Protein AF-A0A3D0IFV0-F1 (afdb_monomer_lite)

pLDDT: mean 93.24, std 6.36, range [49.69, 98.31]

Radius of gyration: 17.27 Å; chains: 1; bounding box: 43×28×45 Å

Structure (mmCIF, N/CA/C/O backbone):
data_AF-A0A3D0IFV0-F1
#
_entry.id   AF-A0A3D0IFV0-F1
#
loop_
_atom_site.group_PDB
_atom_site.id
_atom_site.type_symbol
_atom_site.label_atom_id
_atom_site.label_alt_id
_atom_site.label_comp_id
_atom_site.label_asym_id
_atom_site.label_entity_id
_atom_site.label_seq_id
_atom_site.pdbx_PDB_ins_code
_atom_site.Cartn_x
_atom_site.Cartn_y
_atom_site.Cartn_z
_atom_site.occupancy
_atom_site.B_iso_or_equiv
_atom_site.auth_seq_id
_atom_site.auth_comp_id
_atom_site.auth_asym_id
_atom_site.auth_atom_id
_atom_site.pdbx_PDB_model_num
ATOM 1 N N . ASP A 1 1 ? -14.923 -8.804 1.815 1.00 79.94 1 ASP A N 1
ATOM 2 C CA . ASP A 1 1 ? -14.175 -8.355 0.622 1.00 79.94 1 ASP A CA 1
ATOM 3 C C . ASP A 1 1 ? -12.783 -7.904 1.004 1.00 79.94 1 ASP A C 1
ATOM 5 O O . ASP A 1 1 ? -12.569 -7.554 2.159 1.00 79.94 1 ASP A O 1
ATOM 9 N N . LYS A 1 2 ? -11.839 -7.972 0.064 1.00 87.44 2 LYS A N 1
ATOM 10 C CA . LYS A 1 2 ? -10.433 -7.634 0.296 1.00 87.44 2 LYS A CA 1
ATOM 11 C C . LYS A 1 2 ? -10.173 -6.183 -0.132 1.00 87.44 2 LYS A C 1
ATOM 13 O O . LYS A 1 2 ? -10.534 -5.848 -1.261 1.00 87.44 2 LYS A O 1
ATOM 18 N N . PRO A 1 3 ? -9.607 -5.321 0.732 1.00 92.81 3 PRO A N 1
ATOM 19 C CA . PRO A 1 3 ? -9.272 -3.953 0.347 1.00 92.81 3 PRO A CA 1
ATOM 20 C C . PRO A 1 3 ? -8.215 -3.962 -0.766 1.00 92.81 3 PRO A C 1
ATOM 22 O O . PRO A 1 3 ? -7.299 -4.777 -0.733 1.00 92.81 3 PRO A O 1
ATOM 25 N N . CYS A 1 4 ? -8.347 -3.069 -1.746 1.00 94.06 4 CYS A N 1
ATOM 26 C CA . CYS A 1 4 ? -7.388 -2.905 -2.841 1.00 94.06 4 CYS A CA 1
ATOM 27 C C . CYS A 1 4 ? -7.372 -1.453 -3.329 1.00 94.06 4 CYS A C 1
ATOM 29 O O . CYS A 1 4 ? -8.393 -0.758 -3.271 1.00 94.06 4 CYS A O 1
ATOM 31 N N . CYS A 1 5 ? -6.238 -0.994 -3.846 1.00 94.25 5 CYS A N 1
ATOM 32 C CA . CYS A 1 5 ? -6.046 0.362 -4.345 1.00 94.25 5 CYS A CA 1
ATOM 33 C C . CYS A 1 5 ? -5.329 0.391 -5.703 1.00 94.25 5 CYS A C 1
ATOM 35 O O . CYS A 1 5 ? -4.950 -0.632 -6.269 1.00 94.25 5 CYS A O 1
ATOM 37 N N . SER A 1 6 ? -5.155 1.588 -6.265 1.00 95.12 6 SER A N 1
ATOM 38 C CA . SER A 1 6 ? -4.552 1.769 -7.592 1.00 95.12 6 SER A CA 1
ATOM 39 C C . SER A 1 6 ? -3.127 1.216 -7.705 1.00 95.12 6 SER A C 1
ATOM 41 O O . SER A 1 6 ? -2.731 0.782 -8.786 1.00 95.12 6 SER A O 1
ATOM 43 N N . MET A 1 7 ? -2.366 1.207 -6.608 1.00 94.38 7 MET A N 1
ATOM 44 C CA . MET A 1 7 ? -0.982 0.721 -6.585 1.00 94.38 7 MET A CA 1
ATOM 45 C C . MET A 1 7 ? -0.888 -0.799 -6.779 1.00 94.38 7 MET A C 1
ATOM 47 O O . MET A 1 7 ? 0.137 -1.287 -7.251 1.00 94.38 7 MET A O 1
ATOM 51 N N . ASP A 1 8 ? -1.966 -1.531 -6.497 1.00 95.75 8 ASP A N 1
ATOM 52 C CA . ASP A 1 8 ? -2.027 -2.994 -6.584 1.00 95.75 8 ASP A CA 1
ATOM 53 C C . ASP A 1 8 ? -2.235 -3.489 -8.025 1.00 95.75 8 ASP A C 1
ATOM 55 O O . ASP A 1 8 ? -1.995 -4.655 -8.339 1.00 95.75 8 ASP A O 1
ATOM 59 N N . ILE A 1 9 ? -2.648 -2.607 -8.945 1.00 96.56 9 ILE A N 1
ATOM 60 C CA . ILE A 1 9 ? -2.993 -2.976 -10.328 1.00 96.56 9 ILE A CA 1
ATOM 61 C C . ILE A 1 9 ? -1.785 -3.563 -11.068 1.00 96.56 9 ILE A C 1
ATOM 63 O O . ILE A 1 9 ? -1.892 -4.625 -11.679 1.00 96.56 9 ILE A O 1
ATOM 67 N N . ALA A 1 10 ? -0.637 -2.884 -11.025 1.00 96.12 10 ALA A N 1
ATOM 68 C CA . ALA A 1 10 ? 0.557 -3.303 -11.757 1.00 96.12 10 ALA A CA 1
ATOM 69 C C . ALA A 1 10 ? 1.083 -4.691 -11.331 1.00 96.12 10 ALA A C 1
ATOM 71 O O . ALA A 1 10 ? 1.202 -5.548 -12.212 1.00 96.12 10 ALA A O 1
ATOM 72 N N . PRO A 1 11 ? 1.351 -4.966 -10.034 1.00 96.25 11 PRO A N 1
ATOM 73 C CA . PRO A 1 11 ? 1.809 -6.291 -9.608 1.00 96.25 11 PRO A CA 1
ATOM 74 C C . PRO A 1 11 ? 0.764 -7.384 -9.872 1.00 96.25 11 PRO A C 1
ATOM 76 O O . PRO A 1 11 ? 1.124 -8.467 -10.327 1.00 96.25 11 PRO A O 1
ATOM 79 N N . THR A 1 12 ? -0.530 -7.091 -9.690 1.00 96.75 12 THR A N 1
ATOM 80 C CA . THR A 1 12 ? -1.613 -8.049 -9.979 1.00 96.75 12 THR A CA 1
ATOM 81 C C . THR A 1 12 ? -1.631 -8.458 -11.449 1.00 96.75 12 THR A C 1
ATOM 83 O O . THR A 1 12 ? -1.656 -9.644 -11.773 1.00 96.75 12 THR A O 1
ATOM 86 N N . LEU A 1 13 ? -1.605 -7.486 -12.367 1.00 97.56 13 LEU A N 1
ATOM 87 C CA . LEU A 1 13 ? -1.616 -7.781 -13.800 1.00 97.56 13 LEU A CA 1
ATOM 88 C C . LEU A 1 13 ? -0.329 -8.486 -14.235 1.00 97.56 13 LEU A C 1
ATOM 90 O O . LEU A 1 13 ? -0.395 -9.401 -15.054 1.00 97.56 13 LEU A O 1
ATOM 94 N N . ALA A 1 14 ? 0.824 -8.097 -13.684 1.00 96.56 14 ALA A N 1
ATOM 95 C CA . ALA A 1 14 ? 2.094 -8.746 -13.984 1.00 96.56 14 ALA A CA 1
ATOM 96 C C . ALA A 1 14 ? 2.066 -10.237 -13.613 1.00 96.56 14 ALA A C 1
ATOM 98 O O . ALA A 1 14 ? 2.369 -11.070 -14.467 1.00 96.56 14 ALA A O 1
ATOM 99 N N . ASN A 1 15 ? 1.604 -10.585 -12.407 1.00 95.56 15 ASN A N 1
ATOM 100 C CA . ASN A 1 15 ? 1.414 -11.981 -12.003 1.00 95.56 15 ASN A CA 1
ATOM 101 C C . ASN A 1 15 ? 0.365 -12.700 -12.860 1.00 95.56 15 ASN A C 1
ATOM 103 O O . ASN A 1 15 ? 0.623 -13.798 -13.354 1.00 95.56 15 ASN A O 1
ATOM 107 N N . MET A 1 16 ? -0.795 -12.079 -13.090 1.00 96.94 16 MET A N 1
ATOM 108 C CA . MET A 1 16 ? -1.894 -12.681 -13.855 1.00 96.94 16 MET A CA 1
ATOM 109 C C . MET A 1 16 ? -1.496 -13.020 -15.298 1.00 96.94 16 MET A C 1
ATOM 111 O O . MET A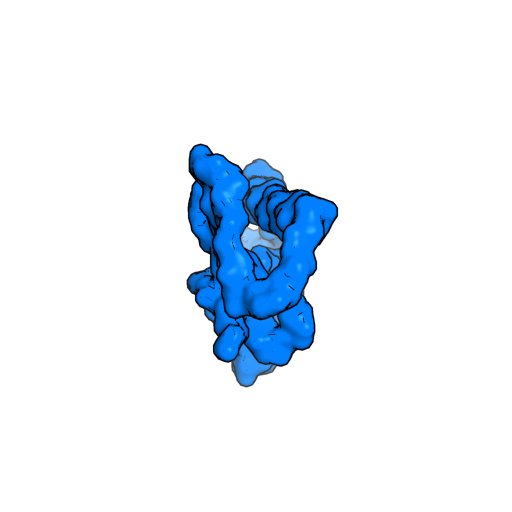 1 16 ? -1.915 -14.047 -15.831 1.00 96.94 16 MET A O 1
ATOM 115 N N . PHE A 1 17 ? -0.677 -12.180 -15.934 1.00 97.31 17 PHE A N 1
ATOM 116 C CA . PHE A 1 17 ? -0.169 -12.414 -17.287 1.00 97.31 17 PHE A CA 1
ATOM 117 C C . PHE A 1 17 ? 1.167 -13.173 -17.322 1.00 97.31 17 PHE A C 1
ATOM 119 O O . PHE A 1 17 ? 1.710 -13.384 -18.407 1.00 97.31 17 PHE A O 1
ATOM 126 N N . GLY A 1 18 ? 1.703 -13.594 -16.171 1.00 95.31 18 GLY A N 1
ATOM 127 C CA . GLY A 1 18 ? 2.978 -14.309 -16.083 1.00 95.31 18 GLY A CA 1
ATOM 128 C C . GLY A 1 18 ? 4.180 -13.485 -16.557 1.00 95.31 18 GLY A C 1
ATOM 129 O O . GLY A 1 18 ? 5.129 -14.040 -17.114 1.00 95.31 18 GLY A O 1
ATOM 130 N N . LEU A 1 19 ? 4.134 -12.162 -16.390 1.00 94.88 19 LEU A N 1
ATOM 131 C CA . LEU A 1 19 ? 5.226 -11.267 -16.755 1.00 94.88 19 LEU A CA 1
ATOM 132 C C . LEU A 1 19 ? 6.372 -11.382 -15.739 1.00 94.88 19 LEU A C 1
ATOM 134 O O . LEU A 1 19 ? 6.120 -11.407 -14.535 1.00 94.88 19 LEU A O 1
ATOM 138 N N . PRO A 1 20 ? 7.638 -11.398 -16.186 1.00 90.12 20 PRO A N 1
ATOM 139 C CA . PRO A 1 20 ? 8.765 -11.350 -15.269 1.00 90.12 20 PRO A CA 1
ATOM 140 C C . PRO A 1 20 ? 8.8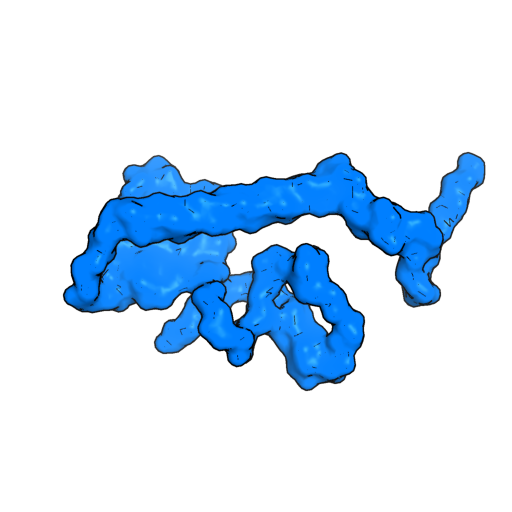74 -9.949 -14.655 1.00 90.12 20 PRO A C 1
ATOM 142 O O . PRO A 1 20 ? 9.068 -8.964 -15.368 1.00 90.12 20 PRO A O 1
ATOM 145 N N . TYR A 1 21 ? 8.782 -9.856 -13.330 1.00 89.75 21 TYR A N 1
ATOM 146 C CA . TYR A 1 21 ? 9.060 -8.632 -12.582 1.00 89.75 21 TYR A CA 1
ATOM 147 C C . TYR A 1 21 ? 9.626 -8.956 -11.197 1.00 89.75 21 TYR A C 1
ATOM 149 O O . TYR A 1 21 ? 9.464 -10.065 -10.689 1.00 89.75 21 TYR A O 1
ATOM 157 N N . ASP A 1 22 ? 10.303 -7.981 -10.592 1.00 90.75 22 ASP A N 1
ATOM 158 C CA . ASP A 1 22 ? 10.702 -8.036 -9.186 1.00 90.75 22 ASP A CA 1
ATOM 159 C C . ASP A 1 22 ? 9.667 -7.270 -8.361 1.00 90.75 22 ASP A C 1
ATOM 161 O O . ASP A 1 22 ? 9.518 -6.054 -8.512 1.00 90.75 22 ASP A O 1
ATOM 165 N N . SER A 1 23 ? 8.930 -7.978 -7.505 1.00 88.88 23 SER A N 1
ATOM 166 C CA . SER A 1 23 ? 7.868 -7.385 -6.690 1.00 88.88 23 SER A CA 1
ATOM 167 C C . SER A 1 23 ? 8.376 -6.335 -5.710 1.00 88.88 23 SER A C 1
ATOM 169 O O . SER A 1 23 ? 7.630 -5.420 -5.384 1.00 88.88 23 SER A O 1
ATOM 171 N N . ARG A 1 24 ? 9.657 -6.382 -5.319 1.00 88.25 24 ARG A N 1
ATOM 172 C CA . ARG A 1 24 ? 10.269 -5.407 -4.398 1.00 88.25 24 ARG A CA 1
ATOM 173 C C . ARG A 1 24 ? 10.370 -4.002 -4.986 1.00 88.25 24 ARG A C 1
ATOM 175 O O . ARG A 1 24 ? 10.636 -3.055 -4.255 1.00 88.25 24 ARG A O 1
ATOM 182 N N . LEU A 1 25 ? 10.197 -3.868 -6.300 1.00 91.25 25 LEU A N 1
ATOM 183 C CA . LEU A 1 25 ? 10.213 -2.580 -6.993 1.00 91.25 25 LEU A CA 1
ATOM 184 C C . LEU A 1 25 ? 8.838 -1.895 -6.988 1.00 91.25 25 LEU A C 1
ATOM 186 O O . LEU A 1 25 ? 8.727 -0.727 -7.350 1.00 91.25 25 LEU A O 1
ATOM 190 N N . TYR A 1 26 ? 7.792 -2.595 -6.555 1.00 92.62 26 TYR A N 1
ATOM 191 C CA . TYR A 1 26 ? 6.428 -2.088 -6.509 1.00 92.62 26 TYR A CA 1
ATOM 192 C C . TYR A 1 26 ? 5.992 -1.925 -5.053 1.00 92.62 26 TYR A C 1
ATOM 194 O O . TYR A 1 26 ? 6.261 -2.774 -4.212 1.00 92.62 26 TYR A O 1
ATOM 202 N N . ILE A 1 27 ? 5.324 -0.809 -4.760 1.00 92.75 27 ILE A N 1
ATOM 203 C CA . ILE A 1 27 ? 4.790 -0.530 -3.418 1.00 92.75 27 ILE A CA 1
ATOM 204 C C . ILE A 1 27 ? 3.464 -1.258 -3.182 1.00 92.75 27 ILE A C 1
ATOM 206 O O . ILE A 1 27 ? 3.178 -1.653 -2.057 1.00 92.75 27 ILE A O 1
ATOM 210 N N . GLY A 1 28 ? 2.655 -1.412 -4.234 1.00 93.19 28 GLY A N 1
ATOM 211 C CA . GLY A 1 28 ? 1.430 -2.202 -4.164 1.00 93.19 28 GLY A CA 1
ATOM 212 C C . GLY A 1 28 ? 1.708 -3.700 -4.191 1.00 93.19 28 GLY A C 1
ATOM 213 O O . GLY A 1 28 ? 2.798 -4.147 -4.560 1.00 93.19 28 GLY A O 1
ATOM 214 N N . THR A 1 29 ? 0.681 -4.473 -3.868 1.00 92.94 29 THR A N 1
ATOM 215 C CA . THR A 1 29 ? 0.754 -5.931 -3.745 1.00 92.94 29 THR A CA 1
ATOM 216 C C . THR A 1 29 ? -0.258 -6.576 -4.681 1.00 92.94 29 THR A C 1
ATOM 218 O O . THR A 1 29 ? -1.318 -6.023 -4.953 1.00 92.94 29 THR A O 1
ATOM 221 N N . ASP A 1 30 ? 0.050 -7.763 -5.198 1.00 95.12 30 ASP A N 1
ATOM 222 C CA . ASP A 1 30 ? -0.932 -8.544 -5.952 1.00 95.12 30 ASP A CA 1
ATOM 223 C C . ASP A 1 30 ? -2.136 -8.900 -5.061 1.00 95.12 30 ASP A C 1
ATOM 225 O O . ASP A 1 30 ? -1.975 -9.535 -4.018 1.00 95.12 30 ASP A O 1
ATOM 229 N N . ILE A 1 31 ? -3.353 -8.523 -5.471 1.00 94.88 31 ILE A N 1
ATOM 230 C CA . ILE A 1 31 ? -4.585 -8.741 -4.688 1.00 94.88 31 ILE A CA 1
ATOM 231 C C . ILE A 1 31 ? -4.837 -10.231 -4.415 1.00 94.88 31 ILE A C 1
ATOM 233 O O . ILE A 1 31 ? -5.472 -10.572 -3.413 1.00 94.88 31 ILE A O 1
ATOM 237 N N . PHE A 1 32 ? -4.339 -11.139 -5.253 1.00 93.25 32 PHE A N 1
ATOM 238 C CA . PHE A 1 32 ? -4.501 -12.579 -5.041 1.00 93.25 32 PHE A CA 1
ATOM 239 C C . PHE A 1 32 ? -3.492 -13.170 -4.050 1.00 93.25 32 PHE A C 1
ATOM 241 O O . PHE A 1 32 ? -3.668 -14.307 -3.610 1.00 93.25 32 PHE A O 1
ATOM 248 N N . ALA A 1 33 ? -2.477 -12.405 -3.655 1.00 91.00 33 ALA A N 1
ATOM 249 C CA . ALA A 1 33 ? -1.439 -12.851 -2.741 1.00 91.00 33 ALA A CA 1
ATOM 250 C C . ALA A 1 33 ? -1.946 -12.870 -1.275 1.00 91.00 33 ALA A C 1
ATOM 252 O O . ALA A 1 33 ? -2.813 -12.066 -0.912 1.00 91.00 33 ALA A O 1
ATOM 253 N N . PRO A 1 34 ? -1.505 -13.822 -0.429 1.00 90.56 34 PRO A N 1
ATOM 254 C CA . PRO A 1 34 ? -2.095 -14.084 0.891 1.00 90.56 34 PRO A CA 1
ATOM 255 C C . PRO A 1 34 ? -1.771 -13.035 1.968 1.00 90.56 34 PRO A C 1
ATOM 257 O O . PRO A 1 34 ? -2.289 -13.128 3.080 1.00 90.56 34 PRO A O 1
ATOM 260 N N . GLU A 1 35 ? -0.911 -12.066 1.671 1.00 88.00 35 GLU A N 1
ATOM 261 C CA . GLU A 1 35 ? -0.467 -11.010 2.578 1.00 88.00 35 GLU A CA 1
ATOM 262 C C . GLU A 1 35 ? -1.619 -10.062 2.958 1.00 88.00 35 GLU A C 1
ATOM 264 O O . GLU A 1 35 ? -2.655 -10.062 2.289 1.00 88.00 35 GLU A O 1
ATOM 269 N N . PRO A 1 36 ? -1.472 -9.243 4.018 1.00 89.00 36 PRO A N 1
ATOM 270 C CA . PRO A 1 36 ? -2.410 -8.166 4.341 1.00 89.00 36 PRO A CA 1
ATOM 271 C C . PRO A 1 36 ? -2.429 -7.064 3.272 1.00 89.00 36 PRO A C 1
ATOM 273 O O . PRO A 1 36 ? -1.391 -6.719 2.710 1.00 89.00 36 PRO A O 1
ATOM 276 N N . HIS A 1 37 ? -3.605 -6.479 3.019 1.00 94.06 37 HIS A N 1
ATOM 277 C CA . HIS A 1 37 ? -3.791 -5.434 1.999 1.00 94.06 37 HIS A CA 1
ATOM 278 C C . HIS A 1 37 ? -4.236 -4.127 2.623 1.00 94.06 37 HIS A C 1
ATOM 280 O O . HIS A 1 37 ? -5.003 -4.111 3.588 1.00 94.06 37 HIS A O 1
ATOM 286 N N . TYR A 1 38 ? -3.769 -3.034 2.029 1.00 96.31 38 TYR A N 1
ATOM 287 C CA . TYR A 1 38 ? -4.019 -1.686 2.506 1.00 96.31 38 TYR A CA 1
ATOM 288 C C . TYR A 1 38 ? -4.485 -0.802 1.354 1.00 96.31 38 TYR A C 1
ATOM 290 O O . TYR A 1 38 ? -3.831 -0.702 0.321 1.00 96.31 38 TYR A O 1
ATOM 298 N N . VAL A 1 39 ? -5.583 -0.081 1.566 1.00 96.69 39 VAL A N 1
ATOM 299 C CA . VAL A 1 39 ? -5.866 1.139 0.809 1.00 96.69 39 VAL A CA 1
ATOM 300 C C . VAL A 1 39 ? -5.155 2.275 1.522 1.00 96.69 39 VAL A C 1
ATOM 302 O O . VAL A 1 39 ? -5.492 2.582 2.662 1.00 96.69 39 VAL A O 1
ATOM 305 N N . ILE A 1 40 ? -4.175 2.889 0.864 1.00 96.00 40 ILE A N 1
ATOM 306 C CA . ILE A 1 40 ? -3.351 3.956 1.438 1.00 96.00 40 ILE A CA 1
ATOM 307 C C . ILE A 1 40 ? -3.659 5.271 0.724 1.00 96.00 40 ILE A C 1
ATOM 309 O O . ILE A 1 40 ? -3.658 5.343 -0.505 1.00 96.00 40 ILE A O 1
ATOM 313 N N . PHE A 1 41 ? -3.910 6.320 1.502 1.00 96.06 41 PHE A N 1
ATOM 314 C CA . PHE A 1 41 ? -4.141 7.675 1.011 1.00 96.06 41 PHE A CA 1
ATOM 315 C C . PHE A 1 41 ? -2.865 8.517 1.114 1.00 96.06 41 PHE A C 1
ATOM 317 O O . PHE A 1 41 ? -1.964 8.232 1.902 1.00 96.06 41 PHE A O 1
ATOM 324 N N . SER A 1 42 ? -2.788 9.597 0.333 1.00 94.12 42 SER A N 1
ATOM 325 C CA . SER A 1 42 ? -1.605 10.470 0.266 1.00 94.12 42 SER A CA 1
ATOM 326 C C . SER A 1 42 ? -1.250 11.156 1.590 1.00 94.12 42 SER A C 1
ATOM 328 O O . SER A 1 42 ? -0.103 11.538 1.794 1.00 94.12 42 SER A O 1
ATOM 330 N N . ASP A 1 43 ? -2.222 11.328 2.488 1.00 96.00 43 ASP A N 1
ATOM 331 C CA . ASP A 1 43 ? -2.040 11.892 3.830 1.00 96.00 43 ASP A CA 1
ATOM 332 C C . ASP A 1 43 ? -1.612 10.842 4.873 1.00 96.00 43 ASP A C 1
ATOM 334 O O . ASP A 1 43 ? -1.533 11.160 6.057 1.00 96.00 43 ASP A O 1
ATOM 338 N N . ARG A 1 44 ? -1.323 9.606 4.438 1.00 96.31 44 ARG A N 1
ATOM 339 C CA . ARG A 1 44 ? -1.024 8.427 5.271 1.00 96.31 44 ARG A CA 1
ATOM 340 C C . ARG A 1 44 ? -2.215 7.888 6.062 1.00 96.31 44 ARG A C 1
ATOM 342 O O . ARG A 1 44 ? -2.032 7.001 6.895 1.00 96.31 44 ARG A O 1
ATOM 349 N N . SER A 1 45 ? -3.431 8.367 5.802 1.00 98.00 45 SER A N 1
ATOM 350 C CA . SER A 1 45 ? -4.632 7.635 6.205 1.00 98.00 45 SER A CA 1
ATOM 351 C C . SER A 1 45 ? -4.661 6.285 5.483 1.00 98.00 45 SER A C 1
ATOM 353 O O . SER A 1 45 ? -4.146 6.159 4.367 1.00 98.00 45 SER A O 1
ATOM 355 N N . PHE A 1 46 ? -5.261 5.266 6.095 1.00 97.81 46 PHE A N 1
ATOM 356 C CA . PHE A 1 46 ? -5.325 3.939 5.486 1.00 97.81 46 PHE A CA 1
ATOM 357 C C . PHE A 1 46 ? -6.548 3.132 5.919 1.00 97.81 46 PHE A C 1
ATOM 359 O O . PHE A 1 46 ? -7.176 3.408 6.943 1.00 97.81 46 PHE A O 1
ATOM 366 N N . ILE A 1 47 ? -6.875 2.116 5.124 1.00 97.38 47 ILE A N 1
ATOM 367 C CA . ILE A 1 47 ? -7.913 1.123 5.400 1.00 97.38 47 ILE A CA 1
ATOM 368 C C . ILE A 1 47 ? -7.318 -0.262 5.157 1.00 97.38 47 ILE A C 1
ATOM 370 O O . ILE A 1 47 ? -6.759 -0.497 4.088 1.00 97.38 47 ILE A O 1
ATOM 374 N N . ASN A 1 48 ? -7.463 -1.174 6.112 1.00 95.94 48 ASN A N 1
ATOM 375 C CA . ASN A 1 48 ? -7.198 -2.599 5.917 1.00 95.94 48 ASN A CA 1
ATOM 376 C C . ASN A 1 48 ? -8.456 -3.426 6.226 1.00 95.94 48 ASN A C 1
ATOM 378 O O . ASN A 1 48 ? -9.564 -2.896 6.274 1.00 95.94 48 ASN A O 1
ATOM 382 N N . ASP A 1 49 ? -8.300 -4.734 6.382 1.00 94.69 49 ASP A N 1
ATOM 383 C CA . ASP A 1 49 ? -9.384 -5.671 6.681 1.00 94.69 49 ASP A CA 1
ATOM 384 C C . ASP A 1 49 ? -10.033 -5.444 8.057 1.00 94.69 49 ASP A C 1
ATOM 386 O O . ASP A 1 49 ? -11.187 -5.823 8.256 1.00 94.69 49 ASP A O 1
ATOM 390 N N . LYS A 1 50 ? -9.322 -4.801 8.990 1.00 95.62 50 LYS A N 1
ATOM 391 C CA . LYS A 1 50 ? -9.755 -4.627 10.383 1.00 95.62 50 LYS A CA 1
ATOM 392 C C . LYS A 1 50 ? -10.093 -3.190 10.755 1.00 95.62 50 LYS A C 1
ATOM 394 O O . LYS A 1 50 ? -10.984 -2.969 11.574 1.00 95.62 50 LYS A O 1
ATOM 399 N N . ILE A 1 51 ? -9.389 -2.202 10.206 1.00 97.19 51 ILE A N 1
ATOM 400 C CA . ILE A 1 51 ? -9.513 -0.804 10.626 1.00 97.19 51 ILE A CA 1
ATOM 401 C C . ILE A 1 51 ? -9.471 0.181 9.464 1.00 97.19 51 ILE A C 1
ATOM 403 O O . ILE A 1 51 ? -8.828 -0.036 8.441 1.00 97.19 51 ILE A O 1
ATOM 407 N N . MET A 1 52 ? -10.095 1.331 9.699 1.00 97.50 52 MET A N 1
ATOM 408 C CA . MET A 1 52 ? -9.861 2.574 8.977 1.00 97.50 52 MET A CA 1
ATOM 409 C C . MET A 1 52 ? -9.205 3.582 9.925 1.00 97.50 52 MET A C 1
ATOM 411 O O . MET A 1 52 ? -9.778 3.934 10.961 1.00 97.50 52 MET A O 1
ATOM 415 N N . TYR A 1 53 ? -8.018 4.061 9.565 1.00 98.31 53 TYR A N 1
ATOM 416 C CA . TYR A 1 53 ? -7.262 5.066 10.304 1.00 98.31 53 TYR A CA 1
ATOM 417 C C . TYR A 1 53 ? -7.222 6.386 9.536 1.00 98.31 53 TYR A C 1
ATOM 419 O O . TYR A 1 53 ? -6.848 6.429 8.364 1.00 98.31 53 TYR A O 1
ATOM 427 N N . ASN A 1 54 ? -7.588 7.474 10.212 1.00 98.00 54 ASN A N 1
ATOM 428 C CA . ASN A 1 54 ? -7.481 8.828 9.685 1.00 98.00 54 ASN A CA 1
ATOM 429 C C . ASN A 1 54 ? -6.263 9.527 10.302 1.00 98.00 54 ASN A C 1
ATOM 431 O O . ASN A 1 54 ? -6.293 9.887 11.480 1.00 98.00 54 ASN A O 1
ATOM 435 N N . ALA A 1 55 ? -5.219 9.759 9.508 1.00 96.31 55 ALA A N 1
ATOM 436 C CA . ALA A 1 55 ? -3.966 10.347 9.980 1.00 96.31 55 ALA A CA 1
ATOM 437 C C . ALA A 1 55 ? -4.116 11.814 10.416 1.00 96.31 55 ALA A C 1
ATOM 439 O O . ALA A 1 55 ? -3.449 12.250 11.350 1.00 96.31 55 ALA A O 1
ATOM 440 N N . GLY A 1 56 ? -5.032 12.568 9.797 1.00 95.38 56 GLY A N 1
ATOM 441 C CA . GLY A 1 56 ? -5.273 13.972 10.147 1.00 95.38 56 GLY A CA 1
ATOM 442 C C . GLY A 1 56 ? -5.884 14.181 11.539 1.00 95.38 56 GLY A C 1
ATOM 443 O O . GLY A 1 56 ? -5.602 15.183 12.190 1.00 95.38 56 GLY A O 1
ATOM 444 N N . SER A 1 57 ? -6.714 13.246 12.009 1.00 96.12 57 SER A N 1
ATOM 445 C CA . SER A 1 57 ? -7.393 13.317 13.316 1.00 96.12 57 SER A CA 1
ATOM 446 C C . SER A 1 57 ? -6.898 12.293 14.339 1.00 96.12 57 SER A C 1
ATOM 448 O O . SER A 1 57 ? -7.243 12.390 15.514 1.00 96.12 57 SER A O 1
ATOM 450 N N . GLY A 1 58 ? -6.136 11.286 13.907 1.00 94.94 58 GLY A N 1
ATOM 451 C CA . GLY A 1 58 ? -5.743 10.137 14.724 1.00 94.94 58 GLY A CA 1
ATOM 452 C C . GLY A 1 58 ? -6.892 9.175 15.047 1.00 94.94 58 GLY A C 1
ATOM 453 O O . GLY A 1 58 ? -6.734 8.298 15.897 1.00 94.94 58 GLY A O 1
ATOM 454 N N . LYS A 1 59 ? -8.062 9.330 14.412 1.00 97.25 59 LYS A N 1
ATOM 455 C CA . LYS A 1 59 ? -9.241 8.501 14.686 1.00 97.25 59 LYS A CA 1
ATOM 456 C C . LYS A 1 59 ? -9.102 7.122 14.040 1.00 97.25 59 LYS A C 1
ATOM 458 O O . LYS A 1 59 ? -8.880 7.015 12.835 1.00 97.25 59 LYS A O 1
ATOM 463 N N . VAL A 1 60 ? -9.339 6.083 14.838 1.00 97.75 60 VAL A N 1
ATOM 464 C CA . VAL A 1 60 ? -9.466 4.688 14.394 1.00 97.75 60 VAL A CA 1
ATOM 465 C C . VAL A 1 60 ? -10.947 4.318 14.355 1.00 97.75 60 VAL A C 1
ATOM 467 O O . VAL A 1 60 ? -11.686 4.593 15.300 1.00 97.75 60 VAL A O 1
ATOM 470 N N . THR A 1 61 ? -11.384 3.702 13.262 1.00 96.94 61 THR A N 1
ATOM 471 C CA . THR A 1 61 ? -12.715 3.101 13.119 1.00 96.94 61 THR A CA 1
ATOM 472 C C . THR A 1 61 ? -12.533 1.608 12.877 1.00 96.94 61 THR A C 1
ATOM 474 O O . THR A 1 61 ? -11.914 1.233 11.885 1.00 96.94 61 THR A O 1
ATOM 477 N N . ALA A 1 62 ? -13.033 0.767 13.783 1.00 96.69 62 ALA A N 1
ATOM 478 C CA . ALA A 1 62 ? -13.019 -0.682 13.601 1.00 96.69 62 ALA A CA 1
ATOM 479 C C . ALA A 1 62 ? -14.028 -1.091 12.516 1.00 96.69 62 ALA A C 1
ATOM 481 O O . ALA A 1 62 ? -15.126 -0.536 12.443 1.00 96.69 62 ALA A O 1
ATOM 482 N N . LEU A 1 63 ? -13.637 -2.041 11.671 1.00 95.25 63 LEU A N 1
ATOM 483 C CA . LEU A 1 63 ? -14.461 -2.638 10.611 1.00 95.25 63 LEU A CA 1
ATOM 484 C C . LEU A 1 63 ? -14.934 -4.053 10.974 1.00 95.25 63 LEU A C 1
ATOM 486 O O . LEU A 1 63 ? -15.656 -4.688 10.211 1.00 95.25 63 LEU A O 1
ATOM 490 N N . VAL A 1 64 ? -14.511 -4.530 12.142 1.00 94.94 64 VAL A N 1
ATOM 491 C CA . VAL A 1 64 ? -14.726 -5.867 12.688 1.00 94.94 64 VAL A CA 1
ATOM 492 C C . VAL A 1 64 ? -15.200 -5.745 14.136 1.00 94.94 64 VAL A C 1
ATOM 494 O O . VAL A 1 64 ? -14.898 -4.757 14.806 1.00 94.94 64 VAL A O 1
ATOM 497 N N . ASP A 1 65 ? -15.913 -6.759 14.625 1.00 93.62 65 ASP A N 1
ATOM 498 C CA . ASP A 1 65 ? -16.450 -6.796 15.996 1.00 93.62 65 ASP A CA 1
ATOM 499 C C . ASP A 1 65 ? -15.406 -7.216 17.057 1.00 93.62 65 ASP A C 1
ATOM 501 O O . ASP A 1 65 ? -15.743 -7.426 18.223 1.00 93.62 65 ASP A O 1
ATOM 505 N N . GLU A 1 66 ? -14.134 -7.361 16.672 1.00 92.62 66 GLU A N 1
ATOM 506 C CA . GLU A 1 66 ? -13.028 -7.671 17.586 1.00 92.62 66 GLU A CA 1
ATOM 507 C C . GLU A 1 66 ? -12.409 -6.413 18.211 1.00 92.62 66 GLU A C 1
ATOM 509 O O . GLU A 1 66 ? -12.457 -5.309 17.662 1.00 92.62 66 GLU A O 1
ATOM 514 N N . GLU A 1 67 ? -11.792 -6.585 19.381 1.00 92.50 67 GLU A N 1
ATOM 515 C CA . GLU A 1 67 ? -11.092 -5.499 20.057 1.00 92.50 67 GLU A CA 1
ATOM 516 C C . GLU A 1 67 ? -9.785 -5.161 19.326 1.00 92.50 67 GLU A C 1
ATOM 518 O O . GLU A 1 67 ? -8.890 -5.993 19.180 1.00 92.50 67 GLU A O 1
ATOM 523 N N . ILE A 1 68 ? -9.669 -3.907 18.886 1.00 95.75 68 ILE A N 1
ATOM 524 C CA . ILE A 1 68 ? -8.475 -3.385 18.226 1.00 95.75 68 ILE A CA 1
ATOM 525 C C . ILE A 1 68 ? -7.527 -2.808 19.278 1.00 95.75 68 ILE A C 1
ATOM 527 O O . ILE A 1 68 ? -7.824 -1.794 19.916 1.00 95.75 68 ILE A O 1
ATOM 531 N N . THR A 1 69 ? -6.356 -3.425 19.427 1.00 96.25 69 THR A N 1
ATOM 532 C CA . THR A 1 69 ? -5.320 -2.947 20.348 1.00 96.25 69 THR A CA 1
ATOM 533 C C . THR A 1 69 ? -4.617 -1.703 19.806 1.00 96.25 69 THR A C 1
ATOM 535 O O . THR A 1 69 ? -4.540 -1.463 18.597 1.00 96.25 69 THR A O 1
ATOM 538 N N . LYS A 1 70 ? -4.064 -0.888 20.709 1.00 95.56 70 LYS A N 1
ATOM 539 C CA . LYS A 1 70 ? -3.281 0.295 20.315 1.00 95.56 70 LYS A CA 1
ATOM 540 C C . LYS A 1 70 ? -1.988 -0.106 19.612 1.00 95.56 70 LYS A C 1
ATOM 542 O O . LYS A 1 70 ? -1.551 0.582 18.695 1.00 95.56 70 LYS A O 1
ATOM 547 N N . GLU A 1 71 ? -1.408 -1.220 20.036 1.00 97.50 71 GLU A N 1
ATOM 548 C CA . GLU A 1 71 ? -0.215 -1.830 19.465 1.00 97.50 71 GLU A CA 1
ATOM 549 C C . GLU A 1 71 ? -0.453 -2.200 17.998 1.00 97.50 71 GLU A C 1
ATOM 551 O O . GLU A 1 71 ? 0.338 -1.804 17.149 1.00 97.50 71 GLU A O 1
ATOM 556 N N . TYR A 1 72 ? -1.594 -2.818 17.673 1.00 96.75 72 TYR A N 1
ATOM 557 C CA . TYR A 1 72 ? -1.950 -3.146 16.289 1.00 96.75 72 TYR A CA 1
ATOM 558 C C . TYR A 1 72 ? -2.068 -1.900 15.399 1.00 96.75 72 TYR A C 1
ATOM 560 O O . TYR A 1 72 ? -1.540 -1.860 14.288 1.00 96.75 72 TYR A O 1
ATOM 568 N N . VAL A 1 73 ? -2.731 -0.844 15.887 1.00 96.81 73 VAL A N 1
ATOM 569 C CA . VAL A 1 73 ? -2.851 0.424 15.142 1.00 96.81 73 VAL A CA 1
ATOM 570 C C . VAL A 1 73 ? -1.474 1.040 14.893 1.00 96.81 73 VAL A C 1
ATOM 572 O O . VAL A 1 73 ? -1.225 1.585 13.814 1.00 96.81 73 VAL A O 1
ATOM 575 N N . LYS A 1 74 ? -0.578 0.953 15.882 1.00 97.44 74 LYS A N 1
ATOM 576 C CA . LYS A 1 74 ? 0.796 1.440 15.772 1.00 97.44 74 LYS A CA 1
ATOM 577 C C . LYS A 1 74 ? 1.572 0.655 14.712 1.00 97.44 74 LYS A C 1
ATOM 579 O O . LYS A 1 74 ? 2.131 1.291 13.828 1.00 97.44 74 LYS A O 1
ATOM 584 N N . GLU A 1 75 ? 1.533 -0.675 14.746 1.00 97.75 75 GLU A N 1
ATOM 585 C CA . GLU A 1 75 ? 2.178 -1.540 13.745 1.00 97.75 75 GLU A CA 1
ATOM 586 C C . GLU A 1 75 ? 1.680 -1.236 12.325 1.00 97.75 75 GLU A C 1
ATOM 588 O O . GLU A 1 75 ? 2.479 -1.062 11.407 1.00 97.75 75 GLU A O 1
ATOM 593 N N . CYS A 1 76 ? 0.365 -1.068 12.145 1.00 97.19 76 CYS A N 1
ATOM 594 C CA . CYS A 1 76 ? -0.209 -0.679 10.854 1.00 97.19 76 CYS A CA 1
ATOM 595 C C . CYS A 1 76 ? 0.306 0.692 10.383 1.00 97.19 76 CYS A C 1
ATOM 597 O O . CYS A 1 76 ? 0.612 0.886 9.208 1.00 97.19 76 CYS A O 1
ATOM 599 N N . SER A 1 77 ? 0.407 1.656 11.301 1.00 97.06 77 SER A N 1
ATOM 600 C CA . SER A 1 77 ? 0.871 3.014 10.992 1.00 97.06 77 SER A CA 1
ATOM 601 C C . SER A 1 77 ? 2.369 3.059 10.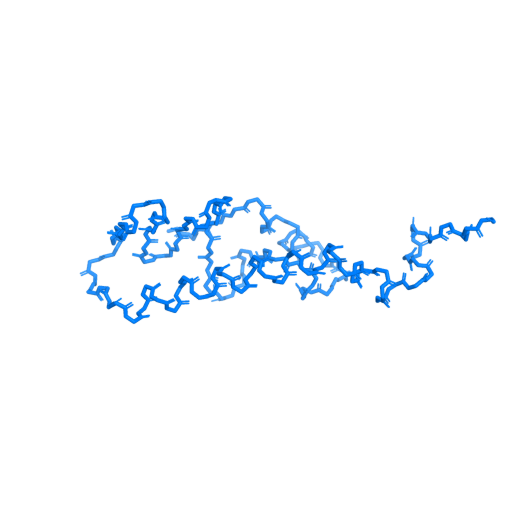670 1.00 97.06 77 SER A C 1
ATOM 603 O O . SER A 1 77 ? 2.794 3.830 9.804 1.00 97.06 77 SER A O 1
ATOM 605 N N . GLU A 1 78 ? 3.170 2.237 11.351 1.00 97.56 78 GLU A N 1
ATOM 606 C CA . GLU A 1 78 ? 4.597 2.049 11.076 1.00 97.56 78 GLU A CA 1
ATOM 607 C C . GLU A 1 78 ? 4.790 1.419 9.697 1.00 97.56 78 GLU A C 1
ATOM 609 O O . GLU A 1 78 ? 5.499 1.996 8.875 1.00 97.56 78 GLU A O 1
ATOM 614 N N . TYR A 1 79 ? 4.054 0.350 9.385 1.00 96.44 79 TYR A N 1
ATOM 615 C CA . TYR A 1 79 ? 4.073 -0.285 8.067 1.00 96.44 79 TYR A CA 1
ATOM 616 C C . TYR A 1 79 ? 3.744 0.699 6.932 1.00 96.44 79 TYR A C 1
ATOM 618 O O . TYR A 1 79 ? 4.494 0.818 5.963 1.00 96.44 79 TYR A O 1
ATOM 626 N N . VAL A 1 80 ? 2.668 1.485 7.064 1.00 96.75 80 VAL A N 1
ATOM 627 C CA . VAL A 1 80 ? 2.331 2.519 6.068 1.00 96.75 80 VAL A CA 1
ATOM 628 C C . VAL A 1 80 ? 3.450 3.559 5.955 1.00 96.75 80 VAL A C 1
ATOM 630 O O . VAL A 1 80 ? 3.794 3.981 4.852 1.00 96.75 80 VAL A O 1
ATOM 633 N N . SER A 1 81 ? 4.063 3.957 7.070 1.00 96.81 81 SER A N 1
ATOM 634 C CA . SER A 1 81 ? 5.177 4.913 7.059 1.00 96.81 81 SER A CA 1
ATOM 635 C C . SER A 1 81 ? 6.418 4.365 6.348 1.00 96.81 81 SER A C 1
ATOM 637 O O . SER A 1 81 ? 7.069 5.110 5.613 1.00 96.81 81 SER A O 1
ATOM 639 N N . GLU A 1 82 ? 6.721 3.077 6.511 1.00 95.62 82 GLU A N 1
ATOM 640 C CA . GLU A 1 82 ? 7.802 2.384 5.803 1.00 95.62 82 GLU A CA 1
ATOM 641 C C . GLU A 1 82 ? 7.552 2.333 4.291 1.00 95.62 82 GLU A C 1
ATOM 643 O O . GLU A 1 82 ? 8.463 2.621 3.514 1.00 95.62 82 GLU A O 1
ATOM 648 N N . LEU A 1 83 ? 6.316 2.072 3.851 1.00 94.56 83 LEU A N 1
ATOM 649 C CA . LEU A 1 83 ? 5.964 2.098 2.426 1.00 94.56 83 LEU A CA 1
ATOM 650 C C . LEU A 1 83 ? 6.204 3.479 1.801 1.00 94.56 83 LEU A C 1
ATOM 652 O O . LEU A 1 83 ? 6.806 3.581 0.730 1.00 94.56 83 LEU A O 1
ATOM 656 N N . PHE A 1 84 ? 5.803 4.556 2.484 1.00 95.75 84 PHE A N 1
ATOM 657 C CA . PHE A 1 84 ? 6.096 5.924 2.039 1.00 95.75 84 PHE A CA 1
ATOM 658 C C . PHE A 1 84 ? 7.597 6.209 2.002 1.00 95.75 84 PHE A C 1
ATOM 660 O O . PHE A 1 84 ? 8.081 6.829 1.051 1.00 95.75 84 PHE A O 1
ATOM 667 N N . TYR A 1 85 ? 8.332 5.768 3.024 1.00 95.69 85 TYR A N 1
ATOM 668 C CA . TYR A 1 85 ? 9.780 5.932 3.097 1.00 95.69 85 TYR A CA 1
ATOM 669 C C . TYR A 1 85 ? 10.473 5.265 1.902 1.00 95.69 85 TYR A C 1
ATOM 671 O O . TYR A 1 85 ?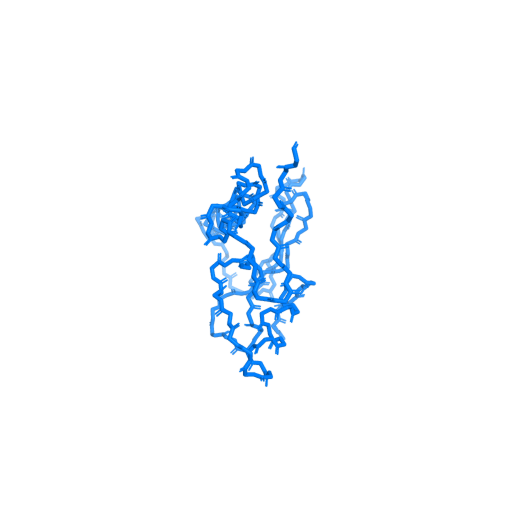 11.210 5.940 1.177 1.00 95.69 85 TYR A O 1
ATOM 679 N N . CYS A 1 86 ? 10.167 3.991 1.641 1.00 93.94 86 CYS A N 1
ATOM 680 C CA . CYS A 1 86 ? 10.685 3.232 0.504 1.00 93.94 86 CYS A CA 1
ATOM 681 C C . CYS A 1 86 ? 10.298 3.873 -0.833 1.00 93.94 86 CYS A C 1
ATOM 683 O O . CYS A 1 86 ? 11.169 4.109 -1.668 1.00 93.94 86 CYS A O 1
ATOM 685 N N . SER A 1 87 ? 9.021 4.223 -1.023 1.00 94.06 87 SER A N 1
ATOM 686 C CA . SER A 1 87 ? 8.542 4.851 -2.262 1.00 94.06 87 SER A CA 1
ATOM 687 C C . SER A 1 87 ? 9.266 6.161 -2.563 1.00 94.06 87 SER A C 1
ATOM 689 O O . SER A 1 87 ? 9.596 6.430 -3.715 1.00 94.06 87 SER A O 1
ATOM 691 N N . THR A 1 88 ? 9.506 6.973 -1.534 1.00 95.50 88 THR A N 1
ATOM 692 C CA . THR A 1 88 ? 10.216 8.249 -1.669 1.00 95.50 88 THR A CA 1
ATOM 693 C C . THR A 1 88 ? 11.680 8.007 -2.027 1.00 95.50 88 THR A C 1
ATOM 695 O O . THR A 1 88 ? 12.184 8.599 -2.973 1.00 95.50 88 THR A O 1
ATOM 698 N N . HIS A 1 89 ? 12.345 7.065 -1.351 1.00 94.94 89 HIS A N 1
ATOM 699 C CA . HIS A 1 89 ? 13.753 6.751 -1.613 1.00 94.94 89 HIS A CA 1
ATOM 700 C C . HIS A 1 89 ? 13.987 6.146 -2.998 1.00 94.94 89 HIS A C 1
ATOM 702 O O . HIS A 1 89 ? 15.018 6.427 -3.602 1.00 94.94 89 HIS A O 1
ATOM 708 N N . ILE A 1 90 ? 13.045 5.358 -3.526 1.00 94.38 90 ILE A N 1
ATOM 709 C CA . ILE A 1 90 ? 13.131 4.840 -4.900 1.00 94.38 90 ILE A CA 1
ATOM 710 C C . ILE A 1 90 ? 13.277 5.991 -5.905 1.00 94.38 90 ILE A C 1
ATOM 712 O O . ILE A 1 90 ? 14.057 5.879 -6.852 1.00 94.38 90 ILE A O 1
ATOM 716 N N . ILE A 1 91 ? 12.546 7.088 -5.684 1.00 94.06 91 ILE A N 1
ATOM 717 C CA . ILE A 1 91 ? 12.557 8.277 -6.540 1.00 94.06 91 ILE A CA 1
ATOM 718 C C . ILE A 1 91 ? 13.794 9.131 -6.249 1.00 94.06 91 ILE A C 1
ATOM 720 O O . ILE A 1 91 ? 14.573 9.402 -7.160 1.00 94.06 91 ILE A O 1
ATOM 724 N N . ASP A 1 92 ? 13.995 9.516 -4.989 1.00 97.12 92 ASP A N 1
ATOM 725 C CA . ASP A 1 92 ? 15.036 10.465 -4.579 1.00 97.12 92 ASP A CA 1
ATOM 726 C C . ASP A 1 92 ? 16.453 9.952 -4.864 1.00 97.12 92 ASP A C 1
ATOM 728 O O . ASP A 1 92 ? 17.353 10.740 -5.151 1.00 97.12 92 ASP A O 1
ATOM 732 N N . MET A 1 93 ? 16.657 8.633 -4.799 1.00 96.00 93 MET A N 1
ATOM 733 C CA . MET A 1 93 ? 17.963 7.999 -5.001 1.00 96.00 93 MET A CA 1
ATOM 734 C C . MET A 1 93 ? 18.166 7.459 -6.422 1.00 96.00 93 MET A C 1
ATOM 736 O O . MET A 1 93 ? 19.160 6.774 -6.654 1.00 96.00 93 MET A O 1
ATOM 740 N N . ASP A 1 94 ? 17.235 7.705 -7.354 1.00 94.44 94 ASP A N 1
ATOM 741 C CA . ASP A 1 94 ? 17.232 7.084 -8.690 1.00 94.44 94 ASP A CA 1
ATOM 742 C C . ASP A 1 94 ? 17.489 5.564 -8.610 1.00 94.44 94 ASP A C 1
ATOM 744 O O . ASP A 1 94 ? 18.367 5.002 -9.271 1.00 94.44 94 ASP A O 1
ATOM 748 N N . TYR A 1 95 ? 16.748 4.870 -7.737 1.00 94.69 95 TYR A N 1
ATOM 749 C CA . TYR A 1 95 ? 17.047 3.473 -7.409 1.00 94.69 95 TYR A CA 1
ATOM 750 C C . TYR A 1 95 ? 16.944 2.550 -8.632 1.00 94.69 95 TYR A C 1
ATOM 752 O O . TYR A 1 95 ? 17.739 1.624 -8.799 1.00 94.69 95 TYR A O 1
ATOM 760 N N . TYR A 1 96 ? 16.015 2.844 -9.544 1.00 92.56 96 TYR A N 1
ATOM 761 C CA . TYR A 1 96 ? 15.926 2.149 -10.827 1.00 92.56 96 TYR A CA 1
ATOM 762 C C . TYR A 1 96 ? 17.170 2.353 -11.693 1.00 92.56 96 TYR A C 1
ATOM 764 O O . TYR A 1 96 ? 17.603 1.413 -12.352 1.00 92.56 96 TYR A O 1
ATOM 772 N N . GLY A 1 97 ? 17.775 3.541 -11.678 1.00 93.44 97 GLY A N 1
ATOM 773 C CA . GLY A 1 97 ? 19.043 3.794 -12.352 1.00 93.44 97 GLY A CA 1
ATOM 774 C C . GLY A 1 97 ? 20.209 3.020 -11.776 1.00 93.44 97 GLY A C 1
ATOM 775 O O . GLY A 1 97 ? 21.047 2.525 -12.524 1.00 93.44 97 GLY A O 1
ATOM 776 N N . TYR A 1 98 ? 20.233 2.865 -10.455 1.00 94.12 98 TYR A N 1
ATOM 777 C CA . TYR A 1 98 ? 21.225 2.032 -9.787 1.00 94.12 98 TYR A CA 1
ATOM 778 C C . TYR A 1 98 ? 21.104 0.552 -10.188 1.00 94.12 98 TYR A C 1
ATOM 780 O O . TYR A 1 98 ? 22.113 -0.096 -10.462 1.00 94.12 98 TYR A O 1
ATOM 788 N N . LEU A 1 99 ? 19.881 0.014 -10.259 1.00 92.94 99 LEU A N 1
ATOM 789 C CA . LEU A 1 99 ? 19.640 -1.381 -10.649 1.00 92.94 99 LEU A CA 1
ATOM 790 C C . LEU A 1 99 ? 19.809 -1.634 -12.153 1.00 92.94 99 LEU A C 1
ATOM 792 O O . LEU A 1 99 ? 20.249 -2.713 -12.553 1.00 92.94 99 LEU A O 1
ATOM 796 N N . PHE A 1 100 ? 19.464 -0.649 -12.981 1.00 92.62 100 PHE A N 1
ATOM 797 C CA . PHE A 1 100 ? 19.479 -0.732 -14.440 1.00 92.62 100 PHE A CA 1
ATOM 798 C C . PHE A 1 100 ? 20.330 0.406 -15.031 1.00 92.62 100 PHE A C 1
ATOM 800 O O . PHE A 1 100 ? 19.789 1.307 -15.679 1.00 92.62 100 PHE A O 1
ATOM 807 N N . PRO A 1 101 ? 21.664 0.381 -14.844 1.00 92.44 101 PRO A N 1
ATOM 808 C CA . PRO A 1 101 ? 22.543 1.480 -15.253 1.00 92.44 101 PRO A CA 1
ATOM 809 C C . PRO A 1 101 ? 22.527 1.743 -16.765 1.00 92.44 101 PRO A C 1
ATOM 811 O O . PRO A 1 101 ? 22.618 2.890 -17.191 1.00 92.44 101 PRO A O 1
ATOM 814 N N . GLU A 1 102 ? 22.333 0.704 -17.580 1.00 93.25 102 GLU A N 1
ATOM 815 C CA . GLU A 1 102 ? 22.188 0.813 -19.043 1.00 93.25 102 GLU A CA 1
ATOM 816 C C . GLU A 1 102 ? 20.711 0.939 -19.488 1.00 93.25 102 GLU A C 1
ATOM 818 O O . GLU A 1 102 ? 20.401 1.010 -20.679 1.00 93.25 102 GLU A O 1
ATOM 823 N N . GLY A 1 103 ? 19.771 0.979 -18.541 1.00 89.50 103 GLY A N 1
ATOM 824 C CA . GLY A 1 103 ? 18.333 0.851 -18.780 1.00 89.50 103 GLY A CA 1
ATOM 825 C C . GLY A 1 103 ? 17.874 -0.601 -18.960 1.00 89.50 103 GLY A C 1
ATOM 826 O O . GLY A 1 103 ? 18.602 -1.554 -18.682 1.00 89.50 103 GLY A 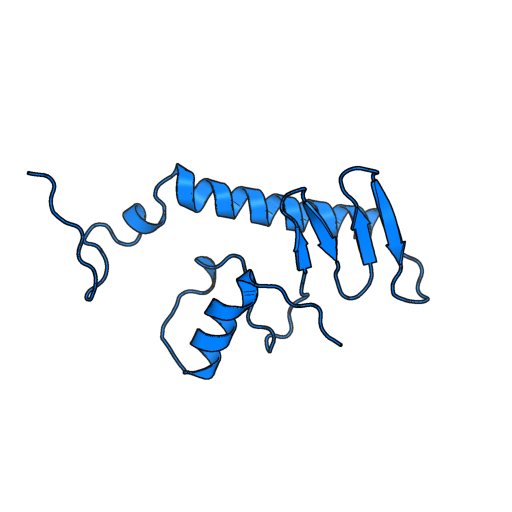O 1
ATOM 827 N N . VAL A 1 104 ? 16.631 -0.767 -19.412 1.00 87.38 104 VAL A N 1
ATOM 828 C CA . VAL A 1 104 ? 16.027 -2.079 -19.712 1.00 87.38 104 VAL A CA 1
ATOM 829 C C . VAL A 1 104 ? 16.031 -2.331 -21.225 1.00 87.38 104 VAL A C 1
ATOM 831 O O . VAL A 1 104 ? 16.052 -1.367 -21.989 1.00 87.38 104 VAL A O 1
ATOM 834 N N . PRO A 1 105 ? 15.972 -3.588 -21.712 1.00 87.56 105 PRO A N 1
ATOM 835 C CA . PRO A 1 105 ? 16.139 -3.891 -23.140 1.00 87.56 105 PRO A CA 1
ATOM 836 C C . PRO A 1 105 ? 15.209 -3.119 -24.089 1.00 87.56 105 PRO A C 1
ATOM 838 O O . PRO A 1 105 ? 15.607 -2.773 -25.198 1.00 87.56 105 PRO A O 1
ATOM 841 N N . TRP A 1 106 ? 13.976 -2.835 -23.660 1.00 84.94 106 TRP A N 1
ATOM 842 C CA . TRP A 1 106 ? 12.984 -2.082 -24.440 1.00 84.94 106 TRP A CA 1
ATOM 843 C C . TRP A 1 106 ? 13.004 -0.567 -24.179 1.00 84.94 106 TRP A C 1
ATOM 845 O O . TRP A 1 106 ? 12.298 0.180 -24.852 1.00 84.94 106 TRP A O 1
ATOM 855 N N . MET A 1 107 ? 13.787 -0.108 -23.203 1.00 85.12 107 MET A N 1
ATOM 856 C CA . MET A 1 107 ? 13.961 1.302 -22.860 1.00 85.12 107 MET A CA 1
ATOM 857 C C . MET A 1 107 ? 15.399 1.532 -22.359 1.00 85.12 107 MET A C 1
ATOM 859 O O . MET A 1 107 ? 15.626 1.677 -21.153 1.00 85.12 107 MET A O 1
ATOM 863 N N . PRO A 1 108 ? 16.388 1.507 -23.271 1.00 87.94 108 PRO A N 1
ATOM 864 C CA . PRO A 1 108 ? 17.779 1.753 -22.915 1.00 87.94 108 PRO A CA 1
ATOM 865 C C . PRO A 1 108 ? 17.959 3.195 -22.430 1.00 87.94 108 PRO A C 1
ATOM 867 O O . PRO A 1 108 ? 17.309 4.117 -22.939 1.00 87.94 108 PRO A O 1
ATOM 870 N N . ARG A 1 109 ? 18.858 3.410 -21.462 1.00 85.31 109 ARG A N 1
ATOM 871 C CA . ARG A 1 109 ? 19.236 4.769 -21.058 1.00 85.31 109 ARG A CA 1
ATOM 872 C C . ARG A 1 109 ? 19.966 5.439 -22.217 1.00 85.31 109 ARG A C 1
ATOM 874 O O . ARG A 1 109 ? 20.860 4.858 -22.832 1.00 85.31 109 ARG A O 1
ATOM 88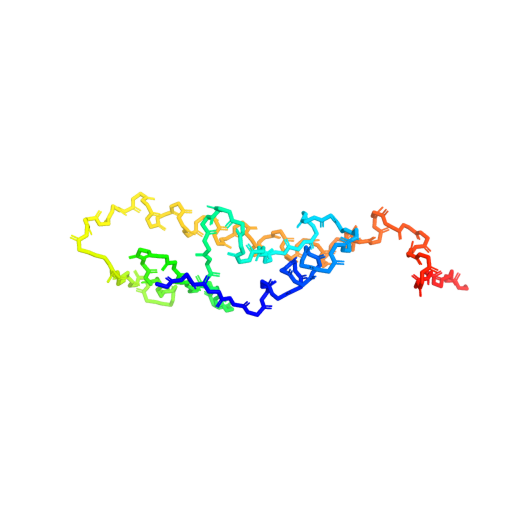1 N N . LYS A 1 110 ? 19.580 6.678 -22.524 1.00 82.06 110 LYS A N 1
ATOM 882 C CA . LYS A 1 110 ? 20.394 7.517 -23.402 1.00 82.06 110 LYS A CA 1
ATOM 883 C C . LYS A 1 110 ? 21.705 7.774 -22.670 1.00 82.06 110 LYS A C 1
ATOM 885 O O . LYS A 1 110 ? 21.674 8.166 -21.509 1.00 82.06 110 LYS A O 1
ATOM 890 N N . LYS A 1 111 ? 22.834 7.521 -23.330 1.00 70.25 111 LYS A N 1
ATOM 891 C CA . LYS A 1 111 ? 24.112 8.029 -22.835 1.00 70.25 111 LYS A CA 1
ATOM 892 C C . LYS A 1 111 ? 24.041 9.543 -22.945 1.00 70.25 111 LYS A C 1
ATOM 894 O O . LYS A 1 111 ? 23.717 10.040 -24.024 1.00 70.25 111 LYS A O 1
ATOM 899 N N . ASP A 1 112 ? 24.256 10.228 -21.830 1.00 67.00 112 ASP A N 1
ATOM 900 C CA . ASP A 1 112 ? 24.435 11.673 -21.842 1.00 67.00 112 ASP A CA 1
ATOM 901 C C . ASP A 1 112 ? 25.598 11.989 -22.803 1.00 67.00 112 ASP A C 1
ATOM 903 O O . ASP A 1 112 ? 26.654 11.352 -22.720 1.00 67.00 112 ASP A O 1
ATOM 907 N N . GLU A 1 113 ? 25.353 12.873 -23.776 1.00 49.69 113 GLU A N 1
ATOM 908 C CA . GLU A 1 113 ? 26.394 13.443 -24.651 1.00 49.69 113 GLU A CA 1
ATOM 909 C C . GLU A 1 113 ? 27.298 14.406 -23.875 1.00 49.69 113 GLU A C 1
ATOM 911 O O . GLU A 1 113 ? 26.769 15.185 -23.046 1.00 49.69 113 GLU A O 1
#

Secondary structure (DSSP, 8-state):
-----GGGHHHHHHHHTT----GGG-SS--TTSSS---EE-TTS-EE-SSEEEETTTTEEEESSSS---HHHHHHHHHHHHHHHHHHHHHHHTTHHHHH-TTEETTEEPPPP-

Sequence (113 aa):
DKPCCSMDIAPTLANMFGLPYDSRLYIGTDIFAPEPHYVIFSDRSFINDKIMYNAGSGKVTALVDEEITKEYVKECSEYVSELFYCSTHIIDMDYYGYLFPEGVPWMPRKKDE

Foldseek 3Di:
DFDDDPQQVVQQVCVVVVHDDDCLLGLHHRSPDPDWHWDADPLRFIDTPFWTADNVVRDIDGPDPDDDDPVNVVVSSVSSVVSVVSVVCVVVVVVQCVVQVQHDPVDGDDDDD